Protein AF-A0A3C1VVH3-F1 (afdb_monomer_lite)

pLDDT: mean 84.9, std 9.16, range [53.97, 94.12]

Secondary structure (DSSP, 8-state):
---EEEEEEEEETTEEEEEEEEES-HHHHHHHHHHT-TTSEEEEEEETTS---HHHHHHHTTTSPPTTSTT----

Sequence (75 aa):
MENKIYWLAFKVGDEYKLSPYRCESRQAALRHGMEHVLDRELVAVFSDDVTLTLDEMLDLAPVLPRPGSPIWRPE

Foldseek 3Di:
DAFWWKWWWWDDPPAIDTDIDTDDDPVVVLCCQVPVVVNTFTQDMGTVVPVDDPVRVRVCSVVDHGVPDPPDDDD

Structure (mmCIF, N/CA/C/O backbone):
data_AF-A0A3C1VVH3-F1
#
_entry.id   AF-A0A3C1VVH3-F1
#
loop_
_atom_site.group_PDB
_atom_site.id
_atom_site.type_symbol
_atom_site.label_atom_id
_atom_site.label_alt_id
_atom_site.label_comp_id
_atom_site.label_asym_id
_atom_site.label_entity_id
_atom_site.label_seq_id
_atom_site.pdbx_PDB_ins_code
_atom_site.Cartn_x
_atom_site.Cartn_y
_atom_site.Cartn_z
_atom_site.occupancy
_atom_site.B_iso_or_equiv
_atom_site.auth_seq_id
_atom_site.auth_comp_id
_atom_site.auth_asym_id
_atom_site.auth_atom_id
_atom_site.pdbx_PDB_model_num
ATOM 1 N N . MET A 1 1 ? 20.841 5.372 -9.347 1.00 53.97 1 MET A N 1
ATOM 2 C CA . MET A 1 1 ? 19.813 4.582 -8.645 1.00 53.97 1 MET A CA 1
ATOM 3 C C . MET A 1 1 ? 18.498 4.859 -9.342 1.00 53.97 1 MET A C 1
ATOM 5 O O . MET A 1 1 ? 18.199 6.021 -9.591 1.00 53.97 1 MET A O 1
ATOM 9 N N . GLU A 1 2 ? 17.808 3.819 -9.799 1.00 62.38 2 GLU A N 1
ATOM 10 C CA . GLU A 1 2 ? 16.586 3.959 -10.594 1.00 62.38 2 GLU A CA 1
ATOM 11 C C . GLU A 1 2 ? 15.390 4.082 -9.644 1.00 62.38 2 GLU A C 1
ATOM 13 O O . GLU A 1 2 ? 15.158 3.203 -8.815 1.00 62.38 2 GLU A O 1
ATOM 18 N N . ASN A 1 3 ? 14.662 5.197 -9.717 1.00 73.06 3 ASN A N 1
ATOM 19 C CA . ASN A 1 3 ? 13.474 5.408 -8.896 1.00 73.06 3 ASN A CA 1
ATOM 20 C C . ASN A 1 3 ? 12.322 4.567 -9.454 1.00 73.06 3 ASN A C 1
ATOM 22 O O . ASN A 1 3 ? 11.723 4.940 -10.463 1.00 73.06 3 ASN A O 1
ATOM 26 N N . LYS A 1 4 ? 12.003 3.459 -8.783 1.00 85.25 4 LYS A N 1
ATOM 27 C CA . LYS A 1 4 ? 10.856 2.609 -9.116 1.00 85.25 4 LYS A CA 1
ATOM 28 C C . LYS A 1 4 ? 9.578 3.167 -8.501 1.00 85.25 4 LYS A C 1
ATOM 30 O O . LYS A 1 4 ? 9.617 3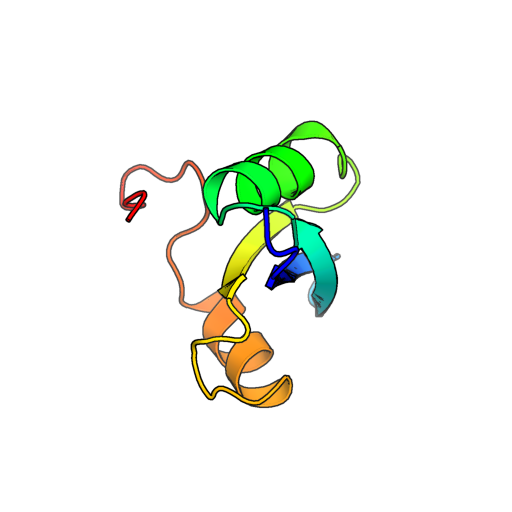.821 -7.456 1.00 85.25 4 LYS A O 1
ATOM 35 N N . ILE A 1 5 ? 8.445 2.914 -9.152 1.00 90.06 5 ILE A N 1
ATOM 36 C CA . ILE A 1 5 ? 7.129 3.231 -8.596 1.00 90.06 5 ILE A CA 1
ATOM 37 C C . ILE A 1 5 ? 6.694 2.073 -7.695 1.00 90.06 5 ILE A C 1
ATOM 39 O O . ILE A 1 5 ? 6.755 0.903 -8.072 1.00 90.06 5 ILE A O 1
ATOM 43 N N . TYR A 1 6 ? 6.258 2.424 -6.492 1.00 92.62 6 TYR A N 1
ATOM 44 C CA . TYR A 1 6 ? 5.582 1.536 -5.562 1.00 92.62 6 TYR A CA 1
ATOM 45 C C . TYR A 1 6 ? 4.197 2.099 -5.264 1.00 92.62 6 TYR A C 1
ATOM 47 O O . TYR A 1 6 ? 4.035 3.301 -5.052 1.00 92.62 6 TYR A O 1
ATOM 55 N N . TRP A 1 7 ? 3.200 1.229 -5.219 1.00 93.69 7 TRP A N 1
ATOM 56 C CA . TRP A 1 7 ? 1.830 1.563 -4.867 1.00 93.69 7 TRP A CA 1
ATOM 57 C C . TRP A 1 7 ? 1.583 1.196 -3.410 1.00 93.69 7 TRP A C 1
ATOM 59 O O . TRP A 1 7 ? 1.615 0.025 -3.031 1.00 93.69 7 TRP A O 1
ATOM 69 N N . LEU A 1 8 ? 1.368 2.215 -2.583 1.00 94.12 8 LEU A N 1
ATOM 70 C CA . LEU A 1 8 ? 1.059 2.059 -1.169 1.00 94.12 8 LEU A CA 1
ATOM 71 C C . LEU A 1 8 ? -0.453 1.963 -1.016 1.00 94.12 8 LEU A C 1
ATOM 73 O O . LEU A 1 8 ? -1.166 2.907 -1.360 1.00 94.12 8 LEU A O 1
ATOM 77 N N . ALA A 1 9 ? -0.929 0.842 -0.489 1.00 93.69 9 ALA A N 1
ATOM 78 C CA . ALA A 1 9 ? -2.328 0.654 -0.154 1.00 93.69 9 ALA A CA 1
ATOM 79 C C . ALA A 1 9 ? -2.580 1.089 1.284 1.00 93.69 9 ALA A C 1
ATOM 81 O O . ALA A 1 9 ? -1.979 0.562 2.221 1.00 93.69 9 ALA A O 1
ATOM 82 N N . PHE A 1 10 ? -3.507 2.023 1.446 1.00 92.88 10 PHE A N 1
ATOM 83 C CA . PHE A 1 10 ? -3.946 2.535 2.731 1.00 92.88 10 PHE A CA 1
ATOM 84 C C . PHE A 1 10 ? -5.407 2.189 2.977 1.00 92.88 10 PHE A C 1
ATOM 86 O O . PHE A 1 10 ? -6.237 2.343 2.080 1.00 92.88 10 PHE A O 1
ATOM 93 N N . LYS A 1 11 ? -5.735 1.805 4.209 1.00 90.88 11 LYS A N 1
ATOM 94 C CA . LYS A 1 11 ? -7.116 1.761 4.683 1.00 90.88 11 LYS A CA 1
ATOM 95 C C . LYS A 1 11 ? -7.513 3.140 5.213 1.00 90.88 11 LYS A C 1
ATOM 97 O O . LYS A 1 11 ? -6.821 3.712 6.057 1.00 90.88 11 LYS A O 1
ATOM 102 N N . VAL A 1 12 ? -8.620 3.679 4.705 1.00 88.38 12 VAL A N 1
ATOM 103 C CA . VAL A 1 12 ? -9.172 4.990 5.073 1.00 88.38 12 VAL A CA 1
ATOM 104 C C . VAL A 1 12 ? -10.655 4.809 5.392 1.00 88.38 12 VAL A C 1
ATOM 106 O O . VAL A 1 12 ? -11.491 4.773 4.492 1.00 88.38 12 VAL A O 1
ATOM 109 N N . GLY A 1 13 ? -10.983 4.662 6.677 1.00 86.56 13 GLY A N 1
ATOM 110 C CA . GLY A 1 13 ? -12.323 4.232 7.086 1.00 86.56 13 GLY A CA 1
ATOM 111 C C . GLY A 1 13 ? -12.600 2.802 6.611 1.00 86.56 13 GLY A C 1
ATOM 112 O O . GLY A 1 13 ? -11.815 1.901 6.909 1.00 86.56 13 GLY A O 1
ATOM 113 N N . ASP A 1 14 ? -13.681 2.61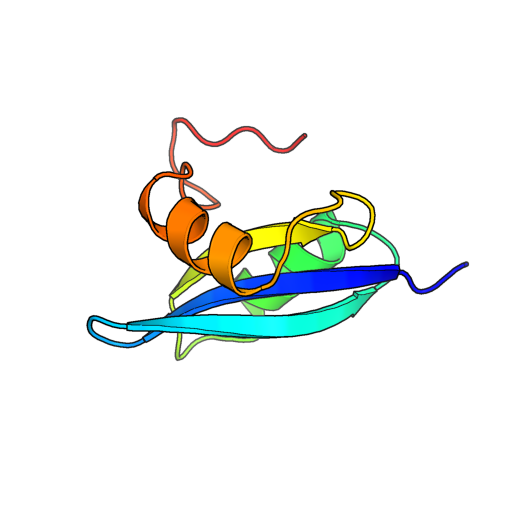1 5.854 1.00 86.00 14 ASP A N 1
ATOM 114 C CA . ASP A 1 14 ? -14.053 1.323 5.246 1.00 86.00 14 ASP A CA 1
ATOM 115 C C . ASP A 1 14 ? -13.531 1.145 3.808 1.00 86.00 14 ASP A C 1
ATOM 117 O O . ASP A 1 14 ? -13.708 0.085 3.212 1.00 86.00 14 ASP A O 1
ATOM 121 N N . GLU A 1 15 ? -12.857 2.156 3.253 1.00 89.31 15 GLU A N 1
ATOM 122 C CA . GLU A 1 15 ? -12.308 2.119 1.896 1.00 89.31 15 GLU A CA 1
ATOM 123 C C . GLU A 1 15 ? -10.808 1.794 1.879 1.00 89.31 15 GLU A C 1
ATOM 125 O O . GLU A 1 15 ? -10.067 2.087 2.824 1.00 89.31 15 GLU A O 1
ATOM 130 N N . TYR A 1 16 ? -10.343 1.274 0.742 1.00 90.94 16 TYR A N 1
ATOM 131 C CA . TYR A 1 16 ? -8.927 1.102 0.426 1.00 90.94 16 TYR A CA 1
ATOM 132 C C . TYR A 1 16 ? -8.521 2.081 -0.675 1.00 90.94 16 TYR A C 1
ATOM 134 O O . TYR A 1 16 ? -9.256 2.283 -1.640 1.00 90.94 16 TYR A O 1
ATOM 142 N N . LYS A 1 17 ? -7.360 2.723 -0.523 1.00 92.38 17 LYS A N 1
ATOM 143 C CA . LYS A 1 17 ? -6.842 3.711 -1.480 1.00 92.38 17 LYS A CA 1
ATOM 144 C C . LYS A 1 17 ? -5.388 3.431 -1.799 1.00 92.38 17 LYS A C 1
ATOM 146 O O . LYS A 1 17 ? -4.596 3.170 -0.897 1.00 92.38 17 LYS A O 1
ATOM 151 N N . LEU A 1 18 ? -5.036 3.543 -3.075 1.00 92.44 18 LEU A N 1
ATOM 152 C CA . LEU A 1 18 ? -3.658 3.444 -3.538 1.00 92.44 18 LEU A CA 1
ATOM 153 C C . LEU A 1 18 ? -3.036 4.833 -3.659 1.00 92.44 18 LEU A C 1
ATOM 155 O O . LEU A 1 18 ? -3.681 5.798 -4.066 1.00 92.44 18 LEU A O 1
ATOM 159 N N . SER A 1 19 ? -1.766 4.946 -3.293 1.00 92.00 19 SER A N 1
ATOM 160 C CA . SER A 1 19 ? -0.966 6.151 -3.495 1.00 92.00 19 SER A CA 1
ATOM 161 C C . SER A 1 19 ? 0.376 5.771 -4.115 1.00 92.00 19 SER A C 1
ATOM 163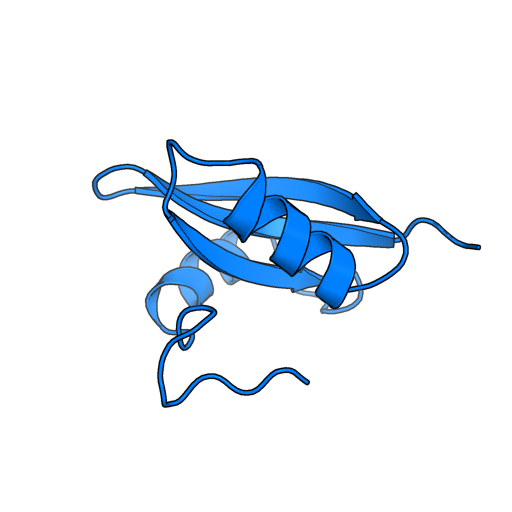 O O . SER A 1 19 ? 1.077 4.928 -3.552 1.00 92.00 19 SER A O 1
ATOM 165 N N . PRO A 1 20 ? 0.748 6.358 -5.265 1.00 92.62 20 PRO A N 1
ATOM 166 C CA . PRO A 1 20 ? 2.029 6.079 -5.887 1.00 92.62 20 PRO A CA 1
ATOM 167 C C . PRO A 1 20 ? 3.143 6.787 -5.121 1.00 92.62 20 PRO A C 1
ATOM 169 O O . PRO A 1 20 ? 3.038 7.966 -4.780 1.00 92.62 20 PRO A O 1
ATOM 172 N N . TYR A 1 21 ? 4.248 6.088 -4.910 1.00 91.81 21 TYR A N 1
ATOM 173 C CA . TYR A 1 21 ? 5.453 6.625 -4.301 1.00 91.81 21 TYR A CA 1
ATOM 174 C C . TYR A 1 21 ? 6.672 6.147 -5.072 1.00 91.81 21 TYR A C 1
ATOM 176 O O . TYR A 1 21 ? 6.801 4.969 -5.401 1.00 91.81 21 TYR A O 1
ATOM 184 N N . ARG A 1 22 ? 7.575 7.077 -5.377 1.00 91.06 22 ARG A N 1
ATOM 185 C CA . ARG A 1 22 ? 8.827 6.766 -6.061 1.00 91.06 22 ARG A CA 1
ATOM 186 C C . ARG A 1 22 ? 9.940 6.625 -5.044 1.00 91.06 22 ARG A C 1
ATOM 188 O O . ARG A 1 22 ? 10.236 7.580 -4.329 1.00 91.06 22 ARG A O 1
ATOM 195 N N . CYS A 1 23 ? 10.568 5.460 -5.016 1.00 90.31 23 CYS A N 1
ATOM 196 C CA . CYS A 1 23 ? 11.725 5.212 -4.171 1.00 90.31 23 CYS A CA 1
ATOM 197 C C . CYS A 1 23 ? 12.589 4.077 -4.716 1.00 90.31 23 CYS A C 1
ATOM 199 O O . CYS A 1 23 ? 12.264 3.413 -5.699 1.00 90.31 23 CYS A O 1
ATOM 201 N N . GLU A 1 24 ? 13.715 3.859 -4.052 1.00 88.25 24 GLU A N 1
ATOM 202 C CA . GLU A 1 24 ? 14.743 2.925 -4.504 1.00 88.25 24 GLU A CA 1
ATOM 203 C C . GLU A 1 24 ? 14.433 1.470 -4.121 1.00 88.25 24 GLU A C 1
ATOM 205 O O . GLU A 1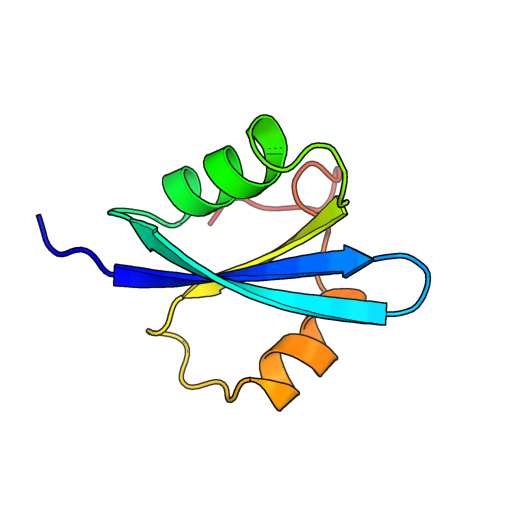 24 ? 14.925 0.545 -4.761 1.00 88.25 24 GLU A O 1
ATOM 210 N N . SER A 1 25 ? 13.607 1.238 -3.092 1.00 88.81 25 SER A N 1
ATOM 211 C CA . SER A 1 25 ? 13.308 -0.109 -2.595 1.00 88.81 25 SER A CA 1
ATOM 212 C C . SER A 1 25 ? 11.925 -0.229 -1.959 1.00 88.81 25 SER A C 1
ATOM 214 O O . SER A 1 25 ? 11.361 0.742 -1.451 1.00 88.81 25 SER A O 1
ATOM 216 N N . ARG A 1 26 ? 11.407 -1.462 -1.906 1.00 87.94 26 ARG A N 1
ATOM 217 C CA . ARG A 1 26 ? 10.161 -1.792 -1.203 1.00 87.94 26 ARG A CA 1
ATOM 218 C C . ARG A 1 26 ? 10.229 -1.451 0.286 1.00 87.94 26 ARG A C 1
ATOM 220 O O . ARG A 1 26 ? 9.259 -0.942 0.838 1.00 87.94 26 ARG A O 1
ATOM 227 N N . GLN A 1 27 ? 11.380 -1.668 0.930 1.00 88.75 27 GLN A N 1
ATOM 228 C CA . GLN A 1 27 ? 11.598 -1.268 2.326 1.00 88.75 27 GLN A CA 1
ATOM 229 C C . GLN A 1 27 ? 11.480 0.248 2.519 1.00 88.75 27 GLN A C 1
ATOM 231 O O . GLN A 1 27 ? 10.904 0.685 3.512 1.00 88.75 27 GLN A O 1
ATOM 236 N N . ALA A 1 28 ? 11.973 1.057 1.574 1.00 90.25 28 ALA A N 1
ATOM 237 C CA . ALA A 1 28 ? 11.820 2.507 1.641 1.00 90.25 28 ALA A CA 1
ATOM 238 C C . ALA A 1 28 ? 10.346 2.931 1.507 1.00 90.25 28 ALA A C 1
ATOM 240 O O . ALA A 1 28 ? 9.900 3.787 2.270 1.00 90.25 28 ALA A O 1
ATOM 241 N N . ALA A 1 29 ? 9.582 2.297 0.609 1.00 91.44 29 ALA A N 1
ATOM 242 C CA . ALA A 1 29 ? 8.141 2.523 0.477 1.00 91.44 29 ALA A CA 1
ATOM 243 C C . ALA A 1 29 ? 7.366 2.117 1.740 1.00 91.44 29 ALA A C 1
ATOM 245 O O . ALA A 1 29 ? 6.533 2.883 2.218 1.00 91.44 29 ALA A O 1
ATOM 246 N N . LEU A 1 30 ? 7.671 0.947 2.314 1.00 90.69 30 LEU A N 1
ATOM 247 C CA . LEU A 1 30 ? 7.074 0.477 3.568 1.00 90.69 30 LEU A CA 1
ATOM 248 C C . LEU A 1 30 ? 7.343 1.455 4.709 1.00 90.69 30 LEU A C 1
ATOM 250 O O . LEU A 1 30 ? 6.410 1.903 5.368 1.00 90.69 30 LEU A O 1
ATOM 254 N N . ARG A 1 31 ? 8.609 1.839 4.899 1.00 89.88 31 ARG A N 1
ATOM 255 C CA . ARG A 1 31 ? 9.002 2.804 5.927 1.00 89.88 31 ARG A CA 1
ATOM 256 C C . ARG A 1 31 ? 8.288 4.141 5.741 1.00 89.88 31 ARG A C 1
ATOM 258 O O . ARG A 1 31 ? 7.766 4.694 6.701 1.00 89.88 31 ARG A O 1
ATOM 265 N N . HIS A 1 32 ? 8.216 4.643 4.509 1.00 90.75 32 HIS A N 1
ATOM 266 C CA . HIS A 1 32 ? 7.488 5.874 4.211 1.00 90.75 32 HIS A CA 1
ATOM 267 C C . HIS A 1 32 ? 6.003 5.760 4.585 1.00 90.75 32 HIS A C 1
ATOM 269 O O . HIS A 1 32 ? 5.489 6.605 5.316 1.00 90.75 32 HIS A O 1
ATOM 275 N N . GLY A 1 33 ? 5.331 4.692 4.150 1.00 89.38 33 GLY A N 1
ATOM 276 C CA . GLY A 1 33 ? 3.914 4.479 4.430 1.00 89.38 33 GLY A CA 1
ATOM 277 C C . GLY A 1 33 ? 3.588 4.256 5.906 1.00 89.38 33 GLY A C 1
ATOM 278 O O . GLY A 1 33 ? 2.519 4.661 6.341 1.00 89.38 33 GLY A O 1
ATOM 279 N N . MET A 1 34 ? 4.493 3.647 6.676 1.00 87.75 34 MET A N 1
ATOM 280 C CA . MET A 1 34 ? 4.290 3.402 8.109 1.00 87.75 34 MET A CA 1
ATOM 281 C C . MET A 1 34 ? 4.645 4.611 8.981 1.00 87.75 34 MET A C 1
ATOM 283 O O . MET A 1 34 ? 3.950 4.885 9.952 1.00 87.75 34 MET A O 1
ATOM 287 N N . GLU A 1 35 ? 5.731 5.324 8.670 1.00 85.88 35 GLU A N 1
ATOM 288 C CA . GLU A 1 35 ? 6.278 6.362 9.559 1.00 85.88 35 GLU A CA 1
ATOM 289 C C . GLU A 1 35 ? 5.833 7.784 9.192 1.00 85.88 35 GLU A C 1
ATOM 291 O O . GLU A 1 35 ? 5.817 8.656 10.056 1.00 85.88 35 GLU A O 1
ATOM 296 N N . HIS A 1 36 ? 5.493 8.047 7.924 1.00 78.69 36 HIS A N 1
ATOM 297 C CA . HIS A 1 36 ? 5.226 9.412 7.440 1.00 78.69 36 HIS A CA 1
ATOM 298 C C . HIS A 1 36 ? 3.750 9.671 7.123 1.00 78.69 36 HIS A C 1
ATOM 300 O O . HIS A 1 36 ? 3.347 10.828 7.013 1.00 78.69 36 HIS A O 1
ATOM 306 N N . VAL A 1 37 ? 2.933 8.622 6.989 1.00 78.31 37 VAL A N 1
ATOM 307 C CA . VAL A 1 37 ? 1.492 8.734 6.727 1.00 78.31 37 VAL A CA 1
ATOM 308 C C . VAL A 1 37 ? 0.727 8.289 7.971 1.00 78.31 37 VAL A C 1
ATOM 310 O O . VAL A 1 37 ? 0.234 7.173 8.051 1.00 78.31 37 VAL A O 1
ATOM 313 N N . LEU A 1 38 ? 0.658 9.171 8.969 1.00 72.62 38 LEU A N 1
ATOM 314 C CA . LEU A 1 38 ? 0.128 8.839 10.301 1.00 72.62 38 LEU A CA 1
ATOM 315 C C . LEU A 1 38 ? -1.406 8.767 10.359 1.00 72.62 38 LEU A C 1
ATOM 317 O O . LEU A 1 38 ? -1.956 8.060 11.198 1.00 72.62 38 LEU A O 1
ATOM 321 N N . ASP A 1 39 ? -2.099 9.459 9.452 1.00 81.88 39 ASP A N 1
ATOM 322 C CA . ASP A 1 39 ? -3.569 9.516 9.434 1.00 81.88 39 ASP A CA 1
ATOM 323 C C . ASP A 1 39 ? -4.220 8.303 8.749 1.00 81.88 39 ASP A C 1
ATOM 325 O O . ASP A 1 39 ? -5.446 8.235 8.629 1.00 81.88 39 ASP A O 1
ATOM 329 N N . ARG A 1 40 ? -3.422 7.368 8.216 1.00 83.75 40 ARG A N 1
ATOM 330 C CA . ARG A 1 40 ? -3.916 6.238 7.422 1.00 83.75 40 ARG A CA 1
ATOM 331 C C . ARG A 1 40 ? -3.148 4.974 7.755 1.00 83.75 40 ARG A C 1
ATOM 333 O O . ARG A 1 40 ? -1.934 4.991 7.900 1.00 83.75 40 ARG A O 1
ATOM 340 N N . GLU A 1 41 ? -3.852 3.852 7.807 1.00 89.00 41 GLU A N 1
ATOM 341 C CA . GLU A 1 41 ? -3.212 2.565 8.053 1.00 89.00 41 GLU A CA 1
ATOM 342 C C . GLU A 1 41 ? -2.651 2.006 6.742 1.00 89.00 41 GLU A C 1
ATOM 344 O O . GLU A 1 41 ? -3.414 1.698 5.826 1.00 89.00 41 GLU A O 1
ATOM 349 N N . LEU A 1 42 ? -1.327 1.852 6.642 1.00 91.12 42 LEU A N 1
ATOM 350 C CA . LEU A 1 42 ? -0.704 1.135 5.529 1.00 91.12 42 LEU A CA 1
ATOM 351 C C . LEU A 1 42 ? -1.019 -0.364 5.634 1.00 91.12 42 LEU A C 1
ATOM 353 O O . LEU A 1 42 ? -0.649 -1.013 6.610 1.00 91.12 42 LEU A O 1
ATOM 357 N N . VAL A 1 43 ? -1.648 -0.928 4.603 1.00 91.56 43 VAL A N 1
ATOM 358 C CA . VAL A 1 43 ? -2.046 -2.346 4.571 1.00 91.56 43 VAL A CA 1
ATOM 359 C C . VAL A 1 43 ? -1.235 -3.192 3.596 1.00 91.56 43 VAL A C 1
ATOM 361 O O . VAL A 1 43 ? -1.077 -4.384 3.836 1.00 91.56 43 VAL A O 1
ATOM 364 N N . ALA A 1 44 ? -0.694 -2.605 2.525 1.00 91.19 44 ALA A N 1
ATOM 365 C CA . ALA A 1 44 ? 0.148 -3.313 1.562 1.00 91.19 44 ALA A CA 1
ATOM 366 C C . ALA A 1 44 ? 1.032 -2.347 0.757 1.00 91.19 44 ALA A C 1
ATOM 368 O O . ALA A 1 44 ? 0.759 -1.150 0.671 1.00 91.19 44 ALA A O 1
ATOM 369 N N . VAL A 1 45 ? 2.093 -2.887 0.154 1.00 91.75 45 VAL A N 1
ATOM 370 C CA . VAL A 1 45 ? 2.961 -2.181 -0.798 1.00 91.75 45 VAL A CA 1
ATOM 371 C C . VAL A 1 45 ? 3.211 -3.093 -1.992 1.00 91.75 45 VAL A C 1
ATOM 373 O O . VAL A 1 45 ? 3.777 -4.178 -1.823 1.00 91.75 45 VAL A O 1
ATOM 376 N N . PHE A 1 46 ? 2.828 -2.625 -3.176 1.00 90.81 46 PHE A N 1
ATOM 377 C CA . PHE A 1 46 ? 3.017 -3.306 -4.456 1.00 90.81 46 PHE A CA 1
ATOM 378 C C . PHE A 1 46 ? 4.111 -2.598 -5.258 1.00 90.81 46 PHE A C 1
ATOM 380 O O . PHE A 1 46 ? 4.171 -1.370 -5.260 1.00 90.81 46 PHE A O 1
ATOM 387 N N . SER A 1 47 ? 4.993 -3.339 -5.926 1.00 86.00 47 SER A N 1
ATOM 388 C CA . SER A 1 47 ? 5.896 -2.749 -6.920 1.00 86.00 47 SER A CA 1
ATOM 389 C C . SER A 1 47 ? 5.215 -2.690 -8.282 1.00 86.00 47 SER A C 1
ATOM 391 O O . SER A 1 47 ? 4.406 -3.552 -8.607 1.00 86.00 47 SER A O 1
ATOM 393 N N . ASP A 1 48 ? 5.592 -1.715 -9.103 1.00 78.25 48 ASP A N 1
ATOM 394 C CA . ASP A 1 48 ? 5.158 -1.640 -10.508 1.00 78.25 48 ASP A CA 1
ATOM 395 C C . ASP A 1 48 ? 5.645 -2.844 -11.346 1.00 78.25 48 ASP A C 1
ATOM 397 O O . ASP A 1 48 ? 5.088 -3.164 -12.388 1.00 78.25 48 ASP A O 1
ATOM 401 N N . ASP A 1 49 ? 6.665 -3.560 -10.853 1.00 74.12 49 ASP A N 1
ATOM 402 C CA . ASP A 1 49 ? 7.173 -4.799 -11.457 1.00 74.12 49 ASP A CA 1
ATOM 403 C C . ASP A 1 49 ? 6.170 -5.970 -11.358 1.00 74.12 49 ASP A C 1
ATOM 405 O O . ASP A 1 49 ? 6.264 -6.935 -12.117 1.00 74.12 49 ASP A O 1
ATOM 409 N N . VAL A 1 50 ? 5.223 -5.918 -10.413 1.00 68.38 50 VAL A N 1
ATOM 410 C CA . VAL A 1 50 ? 4.130 -6.892 -10.347 1.00 68.38 50 VAL A CA 1
ATOM 411 C C . VAL A 1 50 ? 3.090 -6.381 -11.332 1.00 68.38 50 VAL A C 1
ATOM 413 O O . VAL A 1 50 ? 2.513 -5.330 -11.086 1.00 68.38 50 VAL A O 1
ATOM 416 N N . THR A 1 51 ? 2.882 -7.069 -12.456 1.00 79.50 51 THR A N 1
ATOM 417 C CA . THR A 1 51 ? 1.995 -6.680 -13.575 1.00 79.50 51 THR A CA 1
ATOM 418 C C . THR A 1 51 ? 0.500 -6.687 -13.208 1.00 79.50 51 THR A C 1
ATOM 420 O O . THR A 1 51 ? -0.328 -7.197 -13.960 1.00 79.50 51 THR A O 1
ATOM 423 N N . LEU A 1 52 ? 0.165 -6.190 -12.023 1.00 86.56 52 LEU A N 1
ATOM 424 C CA . LEU A 1 52 ? -1.169 -6.026 -11.484 1.00 86.56 52 LEU A CA 1
ATOM 425 C C . LEU A 1 52 ? -1.702 -4.659 -11.901 1.00 86.56 52 LEU A C 1
ATOM 427 O O . LEU A 1 52 ? -0.994 -3.652 -11.911 1.00 86.56 52 LEU A O 1
ATOM 431 N N . THR A 1 53 ? -2.982 -4.624 -12.208 1.00 89.81 53 THR A N 1
ATOM 432 C CA . THR A 1 53 ? -3.742 -3.391 -12.366 1.00 89.81 53 THR A CA 1
ATOM 433 C C . THR A 1 53 ? -4.034 -2.758 -11.003 1.00 89.81 53 THR A C 1
ATOM 435 O O . THR A 1 53 ? -3.942 -3.401 -9.955 1.00 89.81 53 THR A O 1
ATOM 438 N N . LEU A 1 54 ? -4.415 -1.477 -11.003 1.00 89.00 54 LEU A N 1
ATOM 439 C CA . LEU A 1 54 ? -4.800 -0.775 -9.773 1.00 89.00 54 LEU A CA 1
ATOM 440 C C . LEU A 1 54 ? -6.005 -1.430 -9.083 1.00 89.00 54 LEU A C 1
ATOM 442 O O . LEU A 1 54 ? -6.024 -1.506 -7.857 1.00 89.00 54 LEU A O 1
ATOM 446 N N . ASP A 1 55 ? -6.971 -1.929 -9.856 1.00 90.44 55 ASP A N 1
ATOM 447 C CA . ASP A 1 55 ? -8.150 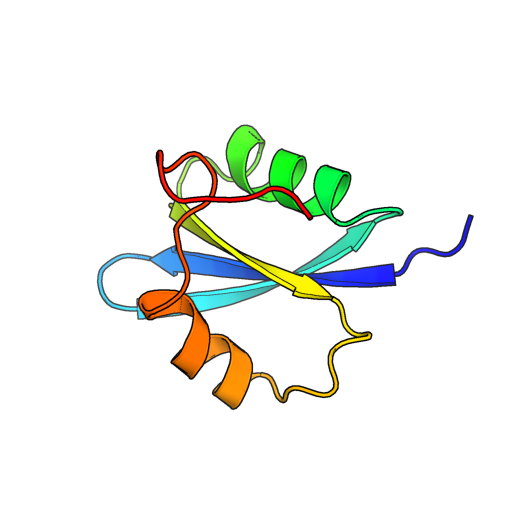-2.612 -9.316 1.00 90.44 55 ASP A CA 1
ATOM 448 C C . ASP A 1 55 ? -7.758 -3.938 -8.649 1.00 90.44 55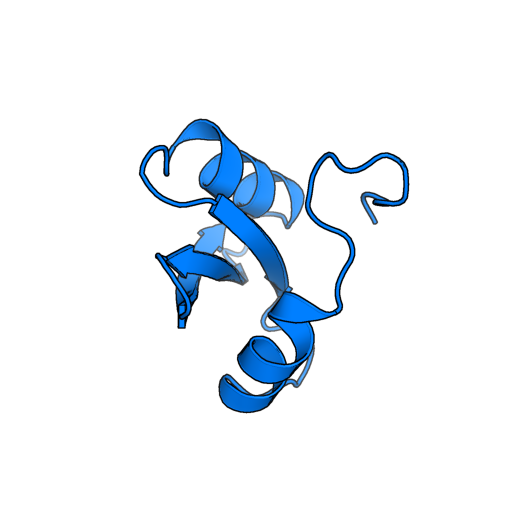 ASP A C 1
ATOM 450 O O . ASP A 1 55 ? -8.134 -4.190 -7.507 1.00 90.44 55 ASP A O 1
ATOM 454 N N . GLU A 1 56 ? -6.889 -4.734 -9.282 1.00 91.69 56 GLU A N 1
ATOM 455 C CA . GLU A 1 56 ? -6.370 -5.970 -8.677 1.00 91.69 56 GLU A CA 1
ATOM 456 C C . GLU A 1 56 ? -5.576 -5.698 -7.390 1.00 91.69 56 GLU A C 1
ATOM 458 O O . GLU A 1 56 ? -5.685 -6.439 -6.414 1.00 91.69 56 GLU A O 1
ATOM 463 N N . MET A 1 57 ? -4.788 -4.619 -7.349 1.00 92.50 57 MET A N 1
ATOM 464 C CA . MET A 1 57 ? -4.078 -4.208 -6.133 1.00 92.50 57 MET A CA 1
ATOM 465 C C . MET A 1 57 ? -5.046 -3.807 -5.008 1.00 92.50 57 MET A C 1
ATOM 467 O O . MET A 1 57 ? -4.781 -4.106 -3.840 1.00 92.50 57 MET A O 1
ATOM 471 N N . LEU A 1 58 ? -6.160 -3.146 -5.337 1.00 91.56 58 LEU A N 1
ATOM 472 C CA . LEU A 1 58 ? -7.206 -2.794 -4.372 1.00 91.56 58 LEU A CA 1
ATOM 473 C C . LEU A 1 58 ? -7.930 -4.034 -3.840 1.00 91.56 58 LEU A C 1
ATOM 475 O O . LEU A 1 58 ? -8.128 -4.132 -2.629 1.00 91.56 58 LEU A O 1
ATOM 479 N N . ASP A 1 59 ? -8.243 -4.996 -4.707 1.00 91.56 59 ASP A N 1
ATOM 480 C CA . ASP A 1 59 ? -8.877 -6.262 -4.325 1.00 91.56 59 ASP A CA 1
ATOM 481 C C . ASP A 1 59 ? -7.962 -7.130 -3.443 1.00 91.56 59 ASP A C 1
ATOM 483 O O . ASP A 1 59 ? -8.428 -7.827 -2.538 1.00 91.56 59 ASP A O 1
ATOM 487 N N . LEU A 1 60 ? -6.642 -7.064 -3.658 1.00 89.56 60 LEU A N 1
ATOM 488 C CA . LEU A 1 60 ? -5.647 -7.808 -2.877 1.00 89.56 60 LEU A CA 1
ATOM 489 C C . LEU A 1 60 ? -5.298 -7.149 -1.534 1.00 89.56 60 LEU A C 1
ATOM 491 O O . LEU A 1 60 ? -4.978 -7.844 -0.567 1.00 89.56 60 LEU A O 1
ATOM 495 N N . ALA A 1 61 ? -5.362 -5.821 -1.439 1.00 88.12 61 ALA A N 1
ATOM 496 C CA . ALA A 1 61 ? -5.036 -5.076 -0.223 1.00 88.12 61 ALA A CA 1
ATOM 497 C C . ALA A 1 61 ? -5.709 -5.594 1.076 1.00 88.12 61 ALA A C 1
ATOM 499 O O . ALA A 1 61 ? -5.014 -5.661 2.093 1.00 88.12 61 ALA A O 1
ATOM 500 N N . PRO A 1 62 ? -7.005 -5.979 1.108 1.00 87.12 62 PRO A N 1
ATOM 501 C CA . PRO A 1 62 ? -7.649 -6.484 2.325 1.00 87.12 62 PRO A CA 1
ATOM 502 C C . PRO A 1 62 ? -7.223 -7.899 2.738 1.00 87.12 62 PRO A C 1
ATOM 504 O O . PRO A 1 62 ? -7.366 -8.241 3.913 1.00 87.12 62 PRO A O 1
ATOM 507 N N . VAL A 1 63 ? -6.737 -8.725 1.805 1.00 87.38 63 VAL A N 1
ATOM 508 C CA . VAL A 1 63 ? -6.406 -10.141 2.062 1.00 87.38 63 VAL A CA 1
ATOM 509 C C . VAL A 1 63 ? -4.931 -10.367 2.383 1.00 87.38 63 VAL A C 1
ATOM 511 O O . VAL A 1 63 ? -4.564 -11.425 2.895 1.00 87.38 63 VAL A O 1
ATOM 514 N N . LEU A 1 64 ? -4.076 -9.383 2.102 1.00 83.69 64 LEU A N 1
ATOM 515 C CA . LEU A 1 64 ? -2.654 -9.472 2.396 1.00 83.69 64 LEU A CA 1
ATOM 516 C C . LEU A 1 64 ? -2.363 -9.290 3.895 1.00 83.69 64 LEU A C 1
ATOM 518 O O . LEU A 1 64 ? -3.027 -8.509 4.585 1.00 83.69 64 LEU A O 1
ATOM 522 N N . PRO A 1 65 ? -1.338 -9.985 4.422 1.00 80.75 65 PRO A N 1
ATOM 523 C CA . PRO A 1 65 ? -0.892 -9.766 5.786 1.00 80.75 65 PRO A CA 1
ATOM 524 C C . PRO A 1 65 ? -0.385 -8.330 5.936 1.00 80.75 65 PRO A C 1
ATOM 526 O O . PRO A 1 65 ? 0.478 -7.877 5.181 1.00 80.75 65 PRO A O 1
ATOM 529 N N . ARG A 1 66 ? -0.908 -7.621 6.940 1.00 83.12 66 ARG A N 1
ATOM 530 C CA . ARG A 1 66 ? -0.571 -6.212 7.171 1.00 83.12 66 ARG A CA 1
ATOM 531 C C . ARG A 1 66 ? 0.905 -6.052 7.549 1.00 83.12 66 ARG A C 1
ATOM 533 O O . ARG A 1 66 ? 1.394 -6.864 8.346 1.00 83.12 66 ARG A O 1
ATOM 540 N N . PRO A 1 67 ? 1.598 -5.011 7.056 1.00 82.19 67 PRO A N 1
ATOM 541 C CA . PRO A 1 67 ? 2.928 -4.639 7.518 1.00 82.19 67 PRO A CA 1
ATOM 542 C C . PRO A 1 67 ? 2.994 -4.571 9.046 1.00 82.19 67 PRO A C 1
ATOM 544 O O . PRO A 1 67 ? 2.157 -3.940 9.685 1.00 82.19 67 PRO A O 1
ATOM 547 N N . GLY A 1 68 ? 3.966 -5.267 9.640 1.00 75.19 68 GLY A N 1
ATOM 548 C CA . GLY A 1 68 ? 4.131 -5.341 11.096 1.00 75.19 68 GLY A CA 1
ATOM 549 C C . GLY A 1 68 ? 3.257 -6.377 11.819 1.00 75.19 68 GLY A C 1
ATOM 550 O O . GLY A 1 68 ? 3.421 -6.555 13.024 1.00 75.19 68 GLY A O 1
ATOM 551 N N . SER A 1 69 ? 2.367 -7.099 11.126 1.00 78.38 69 SER A N 1
ATOM 552 C CA . SER A 1 69 ? 1.647 -8.231 11.734 1.00 78.38 69 SER A CA 1
ATOM 553 C C . SER A 1 69 ? 2.574 -9.442 11.967 1.00 78.38 69 SER A C 1
ATOM 555 O O . SER A 1 69 ? 3.543 -9.618 11.231 1.00 78.38 69 SER A O 1
ATOM 557 N N . PRO A 1 70 ? 2.292 -10.334 12.940 1.00 75.31 70 PRO A N 1
ATOM 558 C CA . PRO A 1 70 ? 3.163 -11.482 13.245 1.00 75.31 70 PRO A CA 1
ATOM 559 C C . PRO A 1 70 ? 3.349 -12.473 12.086 1.00 75.31 70 PRO A C 1
ATOM 561 O O . PRO A 1 70 ? 4.319 -13.224 12.053 1.00 75.31 70 PRO A O 1
ATOM 564 N N . ILE A 1 71 ? 2.396 -12.496 11.151 1.00 77.88 71 ILE A N 1
ATOM 565 C CA . ILE A 1 71 ? 2.400 -13.357 9.960 1.00 77.88 71 ILE A CA 1
ATOM 566 C C . ILE A 1 71 ? 3.022 -12.672 8.736 1.00 77.88 71 ILE A C 1
ATOM 568 O O . ILE A 1 71 ? 3.174 -13.298 7.688 1.00 77.88 71 ILE A O 1
ATOM 572 N N . TRP A 1 72 ? 3.366 -11.389 8.852 1.00 73.00 72 TRP A N 1
ATOM 573 C CA . TRP A 1 72 ? 3.953 -10.616 7.771 1.00 73.00 72 TRP A CA 1
ATOM 574 C C . TRP A 1 72 ? 5.415 -10.994 7.559 1.00 73.00 72 TRP A C 1
ATOM 576 O O . TRP A 1 72 ? 6.201 -11.076 8.504 1.00 73.00 72 TRP A O 1
ATOM 586 N N . ARG A 1 73 ? 5.784 -11.201 6.294 1.00 65.00 73 ARG A N 1
ATOM 587 C CA . ARG A 1 73 ? 7.160 -11.476 5.886 1.00 65.00 73 ARG A CA 1
ATOM 588 C C . ARG A 1 73 ? 7.682 -10.312 5.039 1.00 65.00 73 ARG A C 1
ATOM 590 O O . ARG A 1 73 ? 7.094 -10.025 3.992 1.00 65.00 73 ARG A O 1
ATOM 597 N N . PRO A 1 74 ? 8.756 -9.629 5.472 1.00 58.28 74 PRO A N 1
ATOM 598 C CA . PRO A 1 74 ? 9.490 -8.733 4.598 1.00 58.28 74 PRO A CA 1
ATOM 599 C C . PRO A 1 74 ? 10.270 -9.594 3.603 1.00 58.28 74 PRO A C 1
ATOM 601 O O . PRO A 1 74 ? 11.337 -10.103 3.929 1.00 58.28 74 PRO A O 1
ATOM 604 N N . GLU A 1 75 ? 9.695 -9.815 2.426 1.00 56.25 75 GLU A N 1
ATOM 605 C CA . GLU A 1 75 ? 10.468 -10.177 1.232 1.00 56.25 75 GLU A CA 1
ATOM 606 C C . GLU A 1 75 ? 11.314 -8.981 0.787 1.00 56.25 75 GLU A C 1
ATOM 608 O O . GLU A 1 75 ? 10.735 -7.860 0.709 1.00 56.25 75 GLU A O 1
#

Radius of gyration: 11.54 Å; chains: 1; bounding box: 34×23×27 Å